Protein AF-A0A2U3LKD4-F1 (afdb_monomer)

pLDDT: mean 83.65, std 10.06, range [59.88, 95.81]

Solvent-accessible surface area (backbone atoms only — not comparable to full-atom values): 4667 Å² total; per-residue (Å²): 138,90,87,87,84,84,75,91,72,59,69,67,57,56,50,52,45,42,54,52,10,57,76,70,75,43,52,52,66,59,42,50,53,48,55,53,47,54,56,54,51,51,52,52,54,52,48,53,55,52,50,48,55,48,55,72,72,40,76,79,80,80,69,59,64,68,56,60,56,46,54,64,54,76,75,107

Sequence (76 aa):
MSQLTVRNIPPEIVRALRVRAARNGRSAESEHRLILAQVLESEAADFWVRADARRAQSRKQRSDSAALQREMRDER

Radius of gyration: 24.06 Å; Cα contacts (8 Å, |Δi|>4): 17; chains: 1; bounding box: 64×35×44 Å

Secondary structure (DSSP, 8-state):
-------S--HHHHHHHHHHHHHTT--HHHHHHHHHHHHHHHHHHHHHHHHHHHHHHS------HHHHHHHHHHT-

Nearest PDB structures (foldseek):
  2bsq-assembly1_F  TM=9.808E-01  e=7.024E-02  Neisseria gonorrhoeae
  2bsq-assembly1_E  TM=6.697E-01  e=1.118E-01  Neisseria gonorrhoeae

Foldseek 3Di:
DDDDDDPDDDVVVVVVLCVVQVVVVHDSVVSVVVVVVVVVVVVVVVVVVVVVVVVVVDDPPPPPVVVVVVVVVVVD

Mean predicted aligned error: 12.19 Å

Structure (mmCIF, N/CA/C/O backbone):
data_AF-A0A2U3LKD4-F1
#
_entry.id   AF-A0A2U3LKD4-F1
#
loop_
_atom_site.group_PDB
_atom_site.id
_atom_site.type_symbol
_atom_site.label_atom_id
_atom_site.label_alt_id
_atom_site.label_comp_id
_atom_site.label_asym_id
_atom_site.label_entity_id
_atom_site.label_seq_id
_atom_site.pdbx_PDB_ins_code
_atom_site.Cartn_x
_atom_site.Cartn_y
_atom_site.Cartn_z
_atom_site.occupancy
_atom_site.B_iso_or_equiv
_atom_site.auth_seq_id
_atom_site.auth_comp_id
_atom_site.auth_asym_id
_atom_site.auth_atom_id
_atom_site.pdbx_PDB_model_num
ATOM 1 N N . MET A 1 1 ? 2.202 -16.427 7.364 1.00 61.84 1 MET A N 1
ATOM 2 C CA . MET A 1 1 ? 1.452 -15.154 7.423 1.00 61.84 1 MET A CA 1
ATOM 3 C C . MET A 1 1 ? 2.439 -14.042 7.712 1.00 61.84 1 MET A C 1
ATOM 5 O O . MET A 1 1 ? 3.210 -14.181 8.651 1.00 61.84 1 MET A O 1
ATOM 9 N N . SER A 1 2 ? 2.468 -12.997 6.890 1.00 82.44 2 SER A N 1
ATOM 10 C CA . SER A 1 2 ? 3.334 -11.831 7.086 1.00 82.44 2 SER A CA 1
ATOM 11 C C . SER A 1 2 ? 2.531 -10.688 7.705 1.00 82.44 2 SER A C 1
ATOM 13 O O . SER A 1 2 ? 1.440 -10.371 7.234 1.00 82.44 2 SER A O 1
ATOM 15 N N . GLN A 1 3 ? 3.069 -10.070 8.753 1.00 85.31 3 GLN A N 1
ATOM 16 C CA . GLN A 1 3 ? 2.483 -8.905 9.410 1.00 85.31 3 GLN A CA 1
ATOM 17 C C . GLN A 1 3 ? 3.391 -7.696 9.177 1.00 85.31 3 GLN A C 1
ATOM 19 O O . GLN A 1 3 ? 4.599 -7.781 9.385 1.00 85.31 3 GLN A O 1
ATOM 24 N N . LEU A 1 4 ? 2.807 -6.576 8.750 1.00 85.50 4 LEU A N 1
ATOM 25 C CA . LEU A 1 4 ? 3.513 -5.320 8.518 1.00 85.50 4 LEU A CA 1
ATOM 26 C C . LEU A 1 4 ? 3.022 -4.278 9.525 1.00 85.50 4 LEU A C 1
ATOM 28 O O . LEU A 1 4 ? 1.839 -3.946 9.551 1.00 85.50 4 LEU A O 1
ATOM 32 N N . THR A 1 5 ? 3.934 -3.767 10.349 1.00 89.44 5 THR A N 1
ATOM 33 C CA . THR A 1 5 ? 3.633 -2.738 11.351 1.00 89.44 5 THR A CA 1
ATOM 34 C C . THR A 1 5 ? 4.360 -1.459 10.974 1.00 89.44 5 THR A C 1
ATOM 36 O O . THR A 1 5 ? 5.588 -1.414 10.990 1.00 89.44 5 THR A O 1
ATOM 39 N N . VAL A 1 6 ? 3.606 -0.407 10.669 1.00 85.88 6 VAL A N 1
ATOM 40 C CA . VAL A 1 6 ? 4.161 0.918 10.373 1.00 85.88 6 VAL A CA 1
ATOM 41 C C . VAL A 1 6 ? 4.034 1.779 11.624 1.00 85.88 6 VAL A C 1
ATOM 43 O O . VAL A 1 6 ? 2.941 1.948 12.163 1.00 85.88 6 VAL A O 1
ATOM 46 N N . ARG A 1 7 ? 5.164 2.284 12.123 1.00 93.25 7 ARG A N 1
ATOM 47 C CA . ARG A 1 7 ? 5.226 3.102 13.341 1.00 93.25 7 ARG A CA 1
ATOM 48 C C . ARG A 1 7 ? 5.310 4.585 12.992 1.00 93.25 7 ARG A C 1
ATOM 50 O O . ARG A 1 7 ? 5.749 4.939 11.904 1.00 93.25 7 ARG A O 1
ATOM 57 N N . ASN A 1 8 ? 4.935 5.426 13.955 1.00 92.38 8 ASN A N 1
ATOM 58 C CA . ASN A 1 8 ? 5.061 6.883 13.879 1.00 92.38 8 ASN A CA 1
ATOM 59 C C . ASN A 1 8 ? 4.349 7.515 12.666 1.00 92.38 8 ASN A C 1
ATOM 61 O O . ASN A 1 8 ? 4.902 8.373 11.983 1.00 92.38 8 ASN A O 1
ATOM 65 N N . ILE A 1 9 ? 3.124 7.066 12.381 1.00 90.44 9 ILE A N 1
ATOM 66 C CA . ILE A 1 9 ? 2.318 7.639 11.301 1.00 90.44 9 ILE A CA 1
ATOM 67 C C . ILE A 1 9 ? 1.681 8.949 11.785 1.00 90.44 9 ILE A C 1
ATOM 69 O O . ILE A 1 9 ? 1.026 8.944 12.833 1.00 90.44 9 ILE A O 1
ATOM 73 N N . PRO A 1 10 ? 1.793 10.041 11.012 1.00 95.62 10 PRO A N 1
ATOM 74 C CA . PRO A 1 10 ? 1.091 11.278 11.308 1.00 95.62 10 PRO A CA 1
ATOM 75 C C . PRO A 1 10 ? -0.437 11.084 11.405 1.00 95.62 10 PRO A C 1
ATOM 77 O O . PRO A 1 10 ? -1.035 10.356 10.598 1.00 95.62 10 PRO A O 1
ATOM 80 N N . PRO A 1 11 ? -1.112 11.725 12.375 1.00 93.19 11 PRO A N 1
ATOM 81 C CA . PRO A 1 11 ?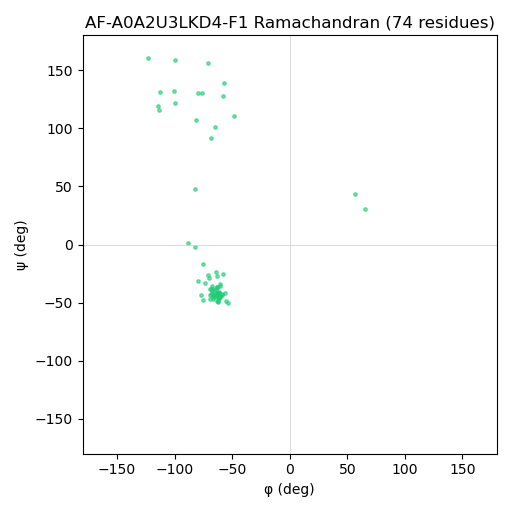 -2.535 11.503 12.637 1.00 93.19 11 PRO A CA 1
ATOM 82 C C . PRO A 1 11 ? -3.442 11.914 11.466 1.00 93.19 11 PRO A C 1
ATOM 84 O O . PRO A 1 11 ? -4.533 11.366 11.299 1.00 93.19 11 PRO A O 1
ATOM 87 N N . GLU A 1 12 ? -3.018 12.860 10.633 1.00 95.81 12 GLU A N 1
ATOM 88 C CA . GLU A 1 12 ? -3.701 13.250 9.400 1.00 95.81 12 GLU A CA 1
ATOM 89 C C . GLU A 1 12 ? -3.773 12.116 8.374 1.00 95.81 12 GLU A C 1
ATOM 91 O O . GLU A 1 12 ? -4.826 11.932 7.763 1.00 95.81 12 GLU A O 1
ATOM 96 N N . ILE A 1 13 ? -2.726 11.293 8.252 1.00 92.88 13 ILE A N 1
ATOM 97 C CA . ILE A 1 13 ? -2.711 10.152 7.329 1.00 92.88 13 ILE A CA 1
ATOM 98 C C . ILE A 1 13 ? -3.688 9.083 7.816 1.00 92.88 13 ILE A C 1
ATOM 100 O O . ILE A 1 13 ? -4.481 8.558 7.035 1.00 92.88 13 ILE A O 1
ATOM 104 N N . VAL A 1 14 ? -3.699 8.803 9.123 1.00 91.94 14 VAL A N 1
ATOM 105 C CA . VAL A 1 14 ? -4.637 7.839 9.721 1.00 91.94 14 VAL A CA 1
ATOM 106 C C . VAL A 1 14 ? -6.087 8.293 9.522 1.00 91.94 14 VAL A C 1
ATOM 108 O O . VAL A 1 14 ? -6.955 7.481 9.189 1.00 91.94 14 VAL A O 1
ATOM 111 N N . ARG A 1 15 ? -6.361 9.596 9.677 1.00 94.81 15 ARG A N 1
ATOM 112 C CA . ARG A 1 15 ? -7.684 10.179 9.407 1.00 94.81 15 ARG A CA 1
ATOM 113 C C . ARG A 1 15 ? -8.074 10.049 7.937 1.00 94.81 15 ARG A C 1
ATOM 115 O O . ARG A 1 15 ? -9.171 9.571 7.655 1.00 94.81 15 ARG A O 1
ATOM 122 N N . ALA A 1 16 ? -7.184 10.413 7.016 1.00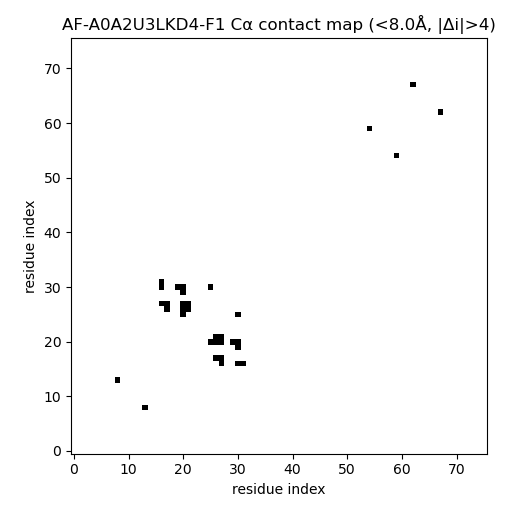 94.69 16 ALA A N 1
ATOM 123 C CA . ALA A 1 16 ? -7.430 10.291 5.582 1.00 94.69 16 ALA A CA 1
ATOM 124 C C . ALA A 1 16 ? -7.711 8.835 5.172 1.00 94.69 16 ALA A C 1
ATOM 126 O O . ALA A 1 16 ? -8.669 8.576 4.440 1.00 94.69 16 ALA A O 1
ATOM 127 N N . LEU A 1 17 ? -6.943 7.878 5.708 1.00 93.00 17 LEU A N 1
ATOM 128 C CA . LEU A 1 17 ? -7.139 6.450 5.461 1.00 93.00 17 LEU A CA 1
ATOM 129 C C . LEU A 1 17 ? -8.508 5.972 5.961 1.00 93.00 17 LEU A C 1
ATOM 131 O O .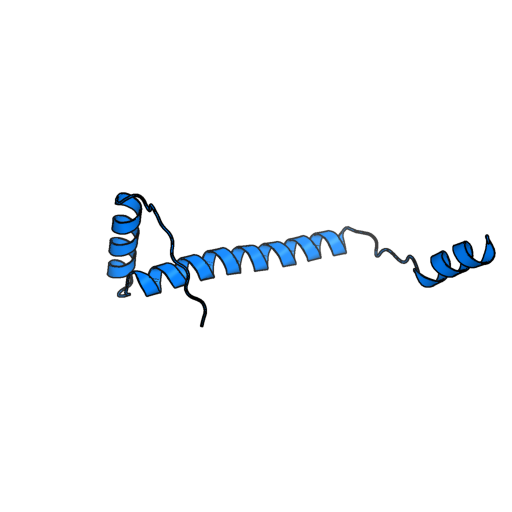 LEU A 1 17 ? -9.218 5.288 5.230 1.00 93.00 17 LEU A O 1
ATOM 135 N N . ARG A 1 18 ? -8.915 6.363 7.177 1.00 93.00 18 ARG A N 1
ATOM 136 C CA . ARG A 1 18 ? -10.236 6.012 7.731 1.00 93.00 18 ARG A CA 1
ATOM 137 C C . ARG A 1 18 ? -11.384 6.583 6.905 1.00 93.00 18 ARG A C 1
ATOM 139 O O . ARG A 1 18 ? -12.340 5.864 6.635 1.00 93.00 18 ARG A O 1
ATOM 146 N N . VAL A 1 19 ? -11.291 7.846 6.489 1.00 95.25 19 VAL A N 1
ATOM 147 C CA . VAL A 1 19 ? -12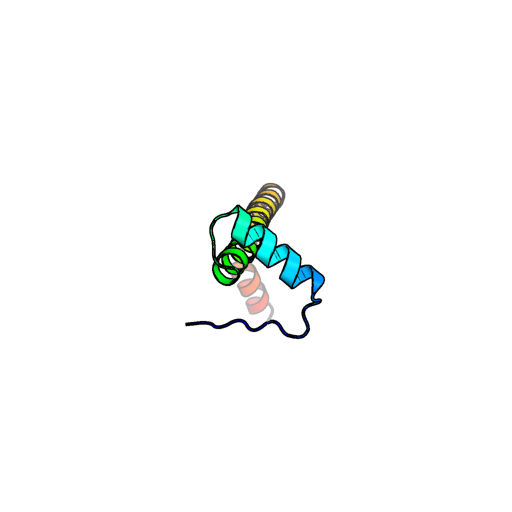.311 8.482 5.639 1.00 95.25 19 VAL A CA 1
ATOM 148 C C . VAL A 1 19 ? -12.422 7.756 4.300 1.00 95.25 19 VAL A C 1
ATOM 150 O O . VAL A 1 19 ? -13.528 7.465 3.848 1.00 95.25 19 VAL A O 1
ATOM 153 N N . ARG A 1 20 ? -11.288 7.420 3.678 1.00 94.31 20 ARG A N 1
ATOM 154 C 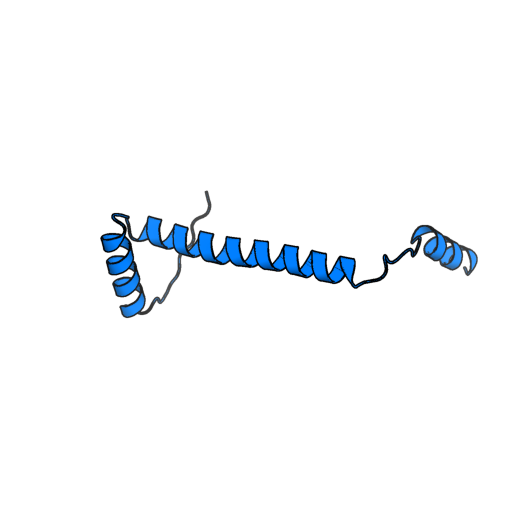CA . ARG A 1 20 ? -11.256 6.667 2.420 1.00 94.31 20 ARG A CA 1
ATOM 155 C C . ARG A 1 20 ? -11.851 5.265 2.579 1.00 94.31 20 ARG A C 1
ATOM 157 O O . ARG A 1 20 ? -12.691 4.874 1.777 1.00 94.31 20 ARG A O 1
ATOM 164 N N . ALA A 1 21 ? -11.491 4.557 3.646 1.00 94.19 21 ALA A N 1
ATOM 165 C CA . ALA A 1 21 ? -12.027 3.234 3.950 1.00 94.19 21 ALA A CA 1
ATOM 166 C C . ALA A 1 21 ? -13.552 3.264 4.158 1.00 94.19 21 ALA A C 1
ATOM 168 O O . ALA A 1 21 ? -14.267 2.455 3.571 1.00 94.19 21 ALA A O 1
ATOM 169 N N . ALA A 1 22 ? -14.062 4.251 4.907 1.00 94.00 22 ALA A N 1
ATOM 170 C CA . ALA A 1 22 ? -15.497 4.437 5.123 1.00 94.00 22 ALA A CA 1
ATOM 171 C C . ALA A 1 22 ? -16.253 4.714 3.813 1.00 94.00 22 ALA A C 1
ATOM 173 O O . ALA A 1 22 ? -17.307 4.130 3.582 1.00 94.00 22 ALA A O 1
ATOM 174 N N . ARG A 1 23 ? -15.690 5.547 2.925 1.00 94.06 23 ARG A N 1
ATOM 175 C CA . ARG A 1 23 ? -16.261 5.813 1.591 1.00 94.06 23 ARG A CA 1
ATOM 176 C C . ARG A 1 23 ? -16.355 4.556 0.727 1.00 94.06 23 ARG A C 1
ATOM 178 O O . ARG A 1 23 ? -17.314 4.408 -0.017 1.00 94.06 23 ARG A O 1
ATOM 185 N N . ASN A 1 24 ? -15.385 3.655 0.853 1.00 91.75 24 ASN A N 1
ATOM 186 C CA . ASN A 1 24 ? -15.338 2.399 0.106 1.00 91.75 24 ASN A CA 1
ATOM 187 C C . ASN A 1 24 ? -16.078 1.242 0.805 1.00 91.75 24 ASN A C 1
ATOM 189 O O . ASN A 1 24 ? -16.051 0.123 0.296 1.00 91.75 24 ASN A O 1
ATOM 193 N N . GLY A 1 25 ? -16.699 1.474 1.971 1.00 93.81 25 GLY A N 1
ATOM 194 C CA . GLY A 1 25 ? -17.383 0.433 2.748 1.00 93.81 25 GLY A CA 1
ATOM 195 C C . GLY A 1 25 ? -16.443 -0.654 3.288 1.00 93.81 25 GLY A C 1
ATOM 196 O O . GLY A 1 25 ? -16.837 -1.812 3.400 1.00 93.81 25 GLY A O 1
ATOM 197 N N . ARG A 1 26 ? -15.181 -0.311 3.575 1.00 92.81 26 ARG A N 1
ATOM 198 C CA . ARG A 1 26 ? -14.120 -1.249 3.983 1.00 92.81 26 ARG A CA 1
ATOM 199 C C . ARG A 1 26 ? -13.522 -0.868 5.333 1.00 92.81 26 ARG A C 1
ATOM 201 O O . ARG A 1 26 ? -13.618 0.272 5.782 1.00 92.81 26 ARG A O 1
ATOM 208 N N . SER A 1 27 ? -12.863 -1.828 5.982 1.00 92.06 27 SER A N 1
ATOM 209 C CA . SER A 1 27 ? -12.046 -1.536 7.161 1.00 92.06 27 SER A CA 1
ATOM 210 C C . SER A 1 27 ? -10.783 -0.766 6.758 1.00 92.06 27 SER A C 1
ATOM 212 O O . SER A 1 27 ? -10.310 -0.859 5.621 1.00 92.06 27 SER A O 1
ATOM 214 N N . ALA A 1 28 ? -10.205 -0.020 7.702 1.00 88.06 28 ALA A N 1
ATOM 215 C CA . ALA A 1 28 ? -8.962 0.713 7.460 1.00 88.06 28 ALA A CA 1
ATOM 216 C C . ALA A 1 28 ? -7.802 -0.223 7.075 1.00 88.06 28 ALA A C 1
ATOM 218 O O . ALA A 1 28 ? -6.976 0.143 6.248 1.00 88.06 28 ALA A O 1
ATOM 219 N N . GLU A 1 29 ? -7.770 -1.438 7.630 1.00 89.75 29 GLU A N 1
ATOM 220 C CA . GLU A 1 29 ? -6.788 -2.472 7.292 1.00 89.75 29 GLU A CA 1
ATOM 221 C C . GLU A 1 29 ? -6.967 -2.978 5.855 1.00 89.75 29 GLU A C 1
ATOM 223 O O . GLU A 1 29 ? -6.000 -3.063 5.100 1.00 89.75 29 GLU A O 1
ATOM 228 N N . SER A 1 30 ? -8.201 -3.278 5.442 1.00 89.62 30 SER A N 1
ATOM 229 C CA . SER A 1 30 ? -8.487 -3.715 4.073 1.00 89.62 30 SER A CA 1
ATOM 230 C C . SER A 1 30 ? -8.136 -2.636 3.048 1.00 89.62 30 SER A C 1
ATOM 232 O O . SER A 1 30 ? -7.540 -2.946 2.019 1.00 89.62 30 SER A O 1
ATOM 234 N N . GLU A 1 31 ? -8.455 -1.372 3.338 1.00 92.88 31 GLU A N 1
ATOM 235 C CA . GLU A 1 31 ? -8.080 -0.241 2.483 1.00 92.88 31 GLU A CA 1
ATOM 236 C C . GLU A 1 31 ? -6.554 -0.080 2.409 1.00 92.88 31 GLU A C 1
ATOM 238 O O . GLU A 1 31 ? -6.006 0.091 1.322 1.00 92.88 31 GLU A O 1
ATOM 243 N N . HIS A 1 32 ? -5.853 -0.216 3.541 1.00 91.19 32 HIS A N 1
ATOM 244 C CA . HIS A 1 32 ? -4.388 -0.216 3.589 1.00 91.19 32 HIS A CA 1
ATOM 245 C C . HIS A 1 32 ? -3.792 -1.283 2.660 1.00 91.19 32 HIS A C 1
ATOM 247 O O . HIS A 1 32 ? -2.882 -0.981 1.884 1.00 91.19 32 HIS A O 1
ATOM 253 N N . ARG A 1 33 ? -4.300 -2.521 2.729 1.00 90.69 33 ARG A N 1
ATOM 254 C CA . ARG A 1 33 ? -3.795 -3.633 1.912 1.00 90.69 33 ARG A CA 1
ATOM 255 C C . ARG A 1 33 ? -3.996 -3.376 0.427 1.00 90.69 33 ARG A C 1
ATOM 257 O O . ARG A 1 33 ? -3.104 -3.659 -0.361 1.00 90.69 33 ARG A O 1
ATOM 264 N N . LEU A 1 34 ? -5.145 -2.823 0.055 1.00 91.44 34 LEU A N 1
ATOM 265 C CA . LEU A 1 34 ? -5.453 -2.495 -1.333 1.00 91.44 34 LEU A CA 1
ATOM 266 C C . LEU A 1 34 ? -4.575 -1.390 -1.891 1.00 91.44 34 LEU A C 1
ATOM 268 O O . LEU A 1 34 ? -4.106 -1.519 -3.013 1.00 91.44 34 LEU A O 1
ATOM 272 N N . ILE A 1 35 ? -4.332 -0.331 -1.120 1.00 91.50 35 ILE A N 1
ATOM 273 C CA . ILE A 1 35 ? -3.422 0.737 -1.543 1.00 91.50 35 ILE A CA 1
ATOM 274 C C . ILE A 1 35 ? -2.022 0.159 -1.768 1.00 91.50 35 ILE A C 1
ATOM 276 O O . ILE A 1 35 ? -1.403 0.443 -2.788 1.00 91.50 35 ILE A O 1
ATOM 280 N N . LEU A 1 36 ? -1.547 -0.688 -0.849 1.00 89.88 36 LEU A N 1
ATOM 281 C CA . LEU A 1 36 ? -0.249 -1.344 -0.990 1.00 89.88 36 LEU A CA 1
ATOM 282 C C . LEU A 1 36 ? -0.200 -2.232 -2.245 1.00 89.88 36 LEU A C 1
ATOM 284 O O . LEU A 1 36 ? 0.756 -2.147 -3.008 1.00 89.88 36 LEU A O 1
ATOM 288 N N . ALA A 1 37 ? -1.236 -3.039 -2.484 1.00 89.50 37 ALA A N 1
ATOM 289 C CA . ALA A 1 37 ? -1.324 -3.895 -3.664 1.00 89.50 37 ALA A CA 1
ATOM 290 C C . ALA A 1 37 ? -1.349 -3.079 -4.965 1.00 89.50 37 ALA A C 1
ATOM 292 O O . ALA A 1 37 ? -0.551 -3.339 -5.855 1.00 89.50 37 ALA A O 1
ATOM 293 N N . GLN A 1 38 ? -2.192 -2.045 -5.048 1.00 89.06 38 GLN A N 1
ATOM 294 C CA . GLN A 1 38 ? -2.317 -1.192 -6.235 1.00 89.06 38 GLN A CA 1
ATOM 295 C C . GLN A 1 38 ? -1.001 -0.508 -6.609 1.00 89.06 38 GLN A C 1
ATOM 297 O O . GLN A 1 38 ? -0.641 -0.459 -7.784 1.00 89.06 38 GLN A O 1
ATOM 302 N N . VAL A 1 39 ? -0.279 0.019 -5.617 1.00 89.00 39 VAL A N 1
ATOM 303 C CA . VAL A 1 39 ? 1.002 0.696 -5.858 1.00 89.00 39 VAL A CA 1
ATOM 304 C C . VAL A 1 39 ? 2.054 -0.301 -6.349 1.00 89.00 39 VAL A C 1
ATOM 306 O O . VAL A 1 39 ? 2.748 -0.020 -7.322 1.00 89.00 39 VAL A O 1
ATOM 309 N N . LEU A 1 40 ? 2.135 -1.480 -5.727 1.00 85.81 40 LEU A N 1
ATOM 310 C CA . LEU A 1 40 ? 3.134 -2.492 -6.082 1.00 85.81 40 LEU A CA 1
ATOM 311 C C . LEU A 1 40 ? 2.828 -3.208 -7.409 1.00 85.81 40 LEU A C 1
ATOM 313 O O . LEU A 1 40 ? 3.755 -3.561 -8.137 1.00 85.81 40 LEU A O 1
ATOM 317 N N . GLU A 1 41 ? 1.555 -3.406 -7.758 1.00 80.00 41 GLU A N 1
ATOM 318 C CA . GLU A 1 41 ? 1.155 -3.980 -9.051 1.00 80.00 41 GLU A CA 1
ATOM 319 C C . GLU A 1 41 ? 1.466 -3.037 -10.216 1.00 80.00 41 GLU A C 1
ATOM 321 O O . GLU A 1 41 ? 1.990 -3.480 -11.241 1.00 80.00 41 GLU A O 1
ATOM 326 N N . SER A 1 42 ? 1.198 -1.736 -10.053 1.00 66.75 42 SER A N 1
ATOM 327 C CA . SER A 1 42 ? 1.509 -0.735 -11.080 1.00 66.75 42 SER A CA 1
ATOM 328 C C . SER A 1 42 ? 3.010 -0.675 -11.364 1.00 66.75 42 SER A C 1
ATOM 330 O O . SER A 1 42 ? 3.420 -0.633 -12.522 1.00 66.75 42 SER A O 1
ATOM 332 N 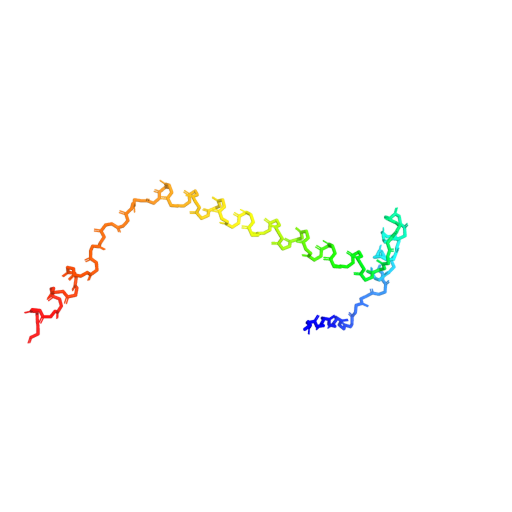N . GLU A 1 43 ? 3.845 -0.732 -10.324 1.00 63.09 43 GLU A N 1
ATOM 333 C CA . GLU A 1 43 ? 5.299 -0.662 -10.482 1.00 63.09 43 GLU A CA 1
ATOM 334 C C . GLU A 1 43 ? 5.869 -1.906 -11.183 1.00 63.09 43 GLU A C 1
ATOM 336 O O . GLU A 1 43 ? 6.756 -1.805 -12.036 1.00 63.09 43 GLU A O 1
ATOM 341 N N . ALA A 1 44 ? 5.327 -3.090 -10.878 1.00 61.94 44 ALA A N 1
ATOM 342 C CA . ALA A 1 44 ? 5.732 -4.334 -11.523 1.00 61.94 44 ALA A CA 1
ATOM 343 C C . ALA A 1 44 ? 5.362 -4.353 -13.015 1.00 61.94 44 ALA A C 1
ATOM 345 O O . ALA A 1 44 ? 6.182 -4.752 -13.847 1.00 61.94 44 ALA A O 1
ATOM 346 N N . ALA A 1 45 ? 4.154 -3.901 -13.367 1.00 64.44 45 ALA A N 1
ATOM 347 C CA . ALA A 1 45 ? 3.726 -3.799 -14.760 1.00 64.44 45 ALA A CA 1
ATOM 348 C C . ALA A 1 45 ? 4.620 -2.825 -15.549 1.00 64.44 45 ALA A C 1
ATOM 350 O O . ALA A 1 45 ? 5.135 -3.179 -16.615 1.00 64.44 45 ALA A O 1
ATOM 351 N N . ASP A 1 46 ? 4.897 -1.647 -14.984 1.00 72.94 46 ASP A N 1
ATOM 352 C CA . ASP A 1 46 ? 5.760 -0.636 -15.601 1.00 72.94 46 ASP A CA 1
ATOM 353 C C . ASP A 1 46 ? 7.205 -1.122 -15.773 1.00 72.94 46 ASP A C 1
ATOM 355 O O . ASP A 1 46 ? 7.857 -0.826 -16.783 1.00 72.94 46 ASP A O 1
ATOM 359 N N . PHE A 1 47 ? 7.719 -1.896 -14.814 1.00 76.81 47 PHE A N 1
ATOM 360 C CA . PHE A 1 47 ? 9.051 -2.483 -14.897 1.00 76.81 47 PHE A CA 1
ATOM 361 C C . PHE A 1 47 ? 9.175 -3.453 -16.074 1.00 76.81 47 PHE A C 1
ATOM 363 O O . PHE A 1 47 ? 10.120 -3.334 -16.860 1.00 76.81 47 PHE A O 1
ATOM 370 N N . TRP A 1 48 ? 8.237 -4.394 -16.229 1.00 77.62 48 TRP A N 1
ATOM 371 C CA . TRP A 1 48 ? 8.309 -5.393 -17.298 1.00 77.62 48 TRP A CA 1
ATOM 372 C C . TRP A 1 48 ? 8.135 -4.775 -18.679 1.00 77.62 48 TRP A C 1
ATOM 374 O O . TRP A 1 48 ? 8.892 -5.122 -19.586 1.00 77.62 48 TRP A O 1
ATOM 384 N N . VAL A 1 49 ? 7.224 -3.810 -18.820 1.00 81.38 49 VAL A N 1
ATOM 385 C CA . VAL A 1 49 ? 7.039 -3.048 -20.064 1.00 81.38 49 VAL A CA 1
ATOM 386 C C . VAL A 1 49 ? 8.318 -2.287 -20.426 1.00 81.38 49 VAL A C 1
ATOM 388 O O . VAL A 1 49 ? 8.791 -2.359 -21.561 1.00 81.38 49 VAL A O 1
ATOM 391 N N . ARG A 1 50 ? 8.953 -1.613 -19.458 1.00 81.69 50 ARG A N 1
ATOM 392 C CA . ARG A 1 50 ? 10.241 -0.933 -19.680 1.00 81.69 50 ARG A CA 1
ATOM 393 C C . ARG A 1 50 ? 11.378 -1.899 -19.992 1.00 81.69 50 ARG A C 1
ATOM 395 O O . ARG A 1 50 ? 12.235 -1.585 -20.819 1.00 81.69 50 ARG A O 1
ATOM 402 N N . ALA A 1 51 ? 11.419 -3.052 -19.332 1.00 83.44 51 ALA A N 1
ATOM 403 C CA . ALA A 1 51 ? 12.408 -4.086 -19.603 1.00 83.44 51 ALA A CA 1
ATOM 404 C C . ALA A 1 51 ? 12.249 -4.633 -21.026 1.00 83.44 51 ALA A C 1
ATOM 406 O O . ALA A 1 51 ? 13.249 -4.808 -21.718 1.00 83.44 51 ALA A O 1
ATOM 407 N N . ASP A 1 52 ? 11.016 -4.850 -21.481 1.00 84.62 52 ASP A N 1
ATOM 408 C CA . 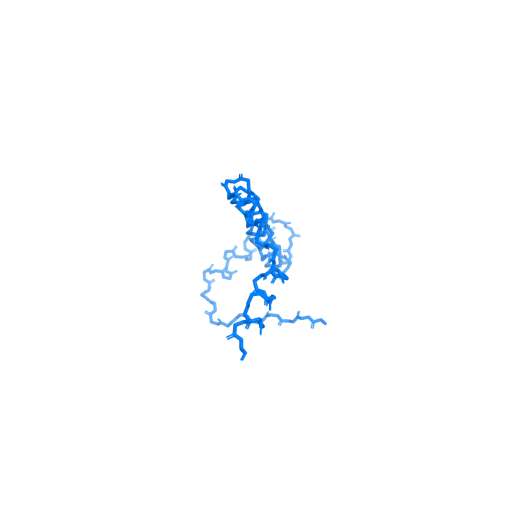ASP A 1 52 ? 10.732 -5.309 -22.837 1.00 84.62 52 ASP A CA 1
ATOM 409 C C . ASP A 1 52 ? 11.117 -4.266 -23.891 1.00 84.62 52 ASP A C 1
ATOM 411 O O . ASP A 1 52 ? 11.863 -4.576 -24.819 1.00 84.62 52 ASP A O 1
ATOM 415 N N . ALA A 1 53 ? 10.765 -2.994 -23.669 1.00 85.69 53 ALA A N 1
ATOM 416 C CA . ALA A 1 53 ? 11.206 -1.889 -24.519 1.00 85.69 53 ALA A CA 1
ATOM 417 C C . ALA A 1 53 ? 12.742 -1.813 -24.624 1.00 85.69 53 ALA A C 1
ATOM 419 O O . ALA A 1 53 ? 13.288 -1.635 -25.715 1.00 85.69 53 ALA A O 1
ATOM 420 N N . ARG A 1 54 ? 13.464 -2.017 -23.510 1.00 84.94 54 ARG A N 1
ATOM 421 C CA . ARG A 1 54 ? 14.934 -2.101 -23.525 1.00 84.94 54 ARG A CA 1
ATOM 422 C C . ARG A 1 54 ? 15.451 -3.327 -24.275 1.00 84.94 54 ARG A C 1
ATOM 424 O O . ARG A 1 54 ? 16.459 -3.205 -24.962 1.00 84.94 54 ARG A O 1
ATOM 431 N N . ARG A 1 55 ? 14.805 -4.493 -24.168 1.00 82.50 55 ARG A N 1
ATOM 432 C CA . ARG A 1 55 ? 15.196 -5.701 -24.923 1.00 82.50 55 ARG A CA 1
ATOM 433 C C . ARG A 1 55 ? 14.960 -5.546 -26.421 1.00 82.50 55 ARG A C 1
ATOM 435 O O . ARG A 1 55 ? 15.759 -6.057 -27.193 1.00 82.50 55 ARG A O 1
ATOM 442 N N . ALA A 1 56 ? 13.897 -4.850 -26.817 1.00 83.00 56 ALA A N 1
ATOM 443 C CA . ALA A 1 56 ? 13.599 -4.568 -28.216 1.00 83.00 56 ALA A CA 1
ATOM 444 C C . ALA A 1 56 ? 14.606 -3.581 -28.834 1.00 83.00 56 ALA A C 1
ATOM 446 O O . ALA A 1 56 ? 15.002 -3.746 -29.985 1.00 83.00 56 ALA A O 1
ATOM 447 N N . GLN A 1 57 ? 15.041 -2.571 -28.069 1.00 82.81 57 GLN A N 1
ATOM 448 C CA . GLN A 1 57 ? 16.035 -1.585 -28.517 1.00 82.81 57 GLN A CA 1
ATOM 449 C C . GLN A 1 57 ? 17.477 -2.098 -28.431 1.00 82.81 57 GLN A C 1
ATOM 451 O O . GLN A 1 57 ? 18.328 -1.707 -29.230 1.00 82.81 57 GLN A O 1
ATOM 456 N N . SER A 1 58 ? 17.773 -2.968 -27.465 1.00 78.81 58 SER A N 1
ATOM 457 C CA . SER A 1 58 ? 19.093 -3.571 -27.325 1.00 78.81 58 SER A CA 1
ATOM 458 C C . SER A 1 58 ? 19.288 -4.666 -28.370 1.00 78.81 58 SER A C 1
ATOM 460 O O . SER A 1 58 ? 18.465 -5.571 -28.513 1.00 78.81 58 SER A O 1
ATOM 462 N N . ARG A 1 59 ? 20.411 -4.635 -29.098 1.00 68.31 59 ARG A N 1
ATOM 463 C CA . ARG A 1 59 ? 20.804 -5.777 -29.933 1.00 68.31 59 ARG A CA 1
ATOM 464 C C . ARG A 1 59 ? 20.936 -7.000 -29.032 1.00 68.31 59 ARG A C 1
ATOM 466 O O . ARG A 1 59 ? 21.662 -6.955 -28.043 1.00 68.31 59 ARG A O 1
ATOM 473 N N . LYS A 1 60 ? 20.264 -8.100 -29.395 1.00 66.38 60 LYS A N 1
ATOM 474 C CA . LYS A 1 60 ? 20.392 -9.395 -28.712 1.00 66.38 60 LYS A CA 1
ATOM 475 C C . LYS A 1 60 ? 21.883 -9.695 -28.564 1.00 66.38 60 LYS A C 1
ATOM 477 O O . LYS A 1 60 ? 22.563 -9.904 -29.569 1.00 66.38 60 LYS A O 1
ATOM 482 N N . GLN A 1 61 ? 22.391 -9.655 -27.335 1.00 63.41 61 GLN A N 1
ATOM 483 C CA . GLN A 1 61 ? 23.797 -9.902 -27.054 1.00 63.41 61 GLN A CA 1
ATOM 484 C C . GLN A 1 61 ? 24.050 -11.387 -27.338 1.00 63.41 61 GLN A C 1
ATOM 486 O O . GLN A 1 61 ? 23.794 -12.256 -26.513 1.00 63.41 61 GLN A O 1
ATOM 491 N N . ARG A 1 62 ? 24.450 -11.693 -28.575 1.00 59.88 62 ARG A N 1
ATOM 492 C CA . ARG A 1 62 ? 24.865 -13.026 -29.024 1.00 59.88 62 ARG A CA 1
ATOM 493 C C . ARG A 1 62 ? 26.328 -13.252 -28.644 1.00 59.88 62 ARG A C 1
ATOM 495 O O . ARG A 1 62 ? 27.132 -13.625 -29.486 1.00 59.88 62 ARG A O 1
ATOM 502 N N . SER A 1 63 ? 26.704 -12.962 -27.405 1.00 62.81 63 SER A N 1
ATOM 503 C CA . SER A 1 63 ? 27.957 -13.500 -26.890 1.00 62.81 63 SER A CA 1
ATOM 504 C C . SER A 1 63 ? 27.650 -14.921 -26.442 1.00 62.81 63 SER A C 1
ATOM 506 O O . SER A 1 63 ? 26.956 -15.110 -25.442 1.00 62.81 63 SER A O 1
ATOM 508 N N . ASP A 1 64 ? 28.112 -15.913 -27.200 1.00 74.38 64 ASP A N 1
ATOM 509 C CA . ASP A 1 64 ? 28.199 -17.267 -26.671 1.00 74.38 64 ASP A CA 1
ATOM 510 C C . ASP A 1 64 ? 29.230 -17.233 -25.539 1.00 74.38 64 ASP A C 1
ATOM 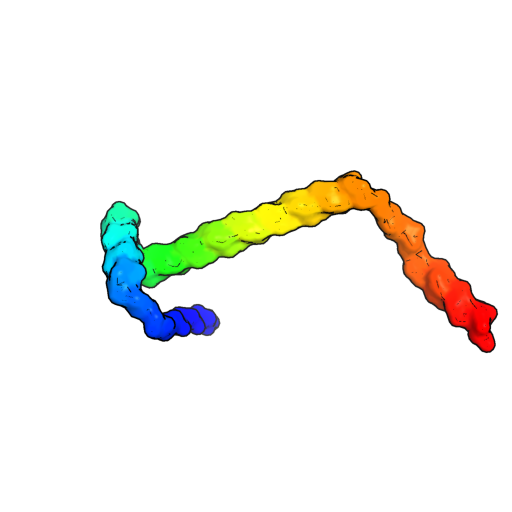512 O O . ASP A 1 64 ? 30.437 -17.164 -25.771 1.00 74.38 64 ASP A O 1
ATOM 516 N N . SER A 1 65 ? 28.752 -17.207 -24.297 1.00 74.69 65 SER A N 1
ATOM 517 C CA . SER A 1 65 ? 29.608 -17.199 -23.112 1.00 74.69 65 SER A CA 1
ATOM 518 C C . SER A 1 65 ? 30.537 -18.413 -23.083 1.00 74.69 65 SER A C 1
ATOM 520 O O . SER A 1 65 ? 31.629 -18.322 -22.526 1.00 74.69 65 SER A O 1
ATOM 522 N N . ALA A 1 66 ? 30.162 -19.515 -23.741 1.00 78.75 66 ALA A N 1
ATOM 523 C CA . ALA A 1 66 ? 31.023 -20.675 -23.881 1.00 78.75 66 ALA A CA 1
ATOM 524 C C . ALA A 1 66 ? 32.211 -20.418 -24.823 1.00 78.75 66 ALA A C 1
ATOM 526 O O . ALA A 1 66 ? 33.259 -21.026 -24.636 1.00 78.75 66 ALA A O 1
ATOM 527 N N . ALA A 1 67 ? 32.096 -19.535 -25.821 1.00 77.75 67 ALA A N 1
ATOM 528 C CA . ALA A 1 67 ? 33.220 -19.168 -26.687 1.00 77.75 67 ALA A CA 1
ATOM 529 C C . ALA A 1 67 ? 34.275 -18.356 -25.917 1.00 77.75 67 ALA A C 1
ATOM 531 O O . ALA A 1 67 ? 35.445 -18.722 -25.920 1.00 77.75 67 ALA A O 1
ATOM 532 N N . LEU A 1 68 ? 33.837 -17.354 -25.147 1.00 78.12 68 LEU A N 1
ATOM 533 C CA . LEU A 1 68 ? 34.721 -16.533 -24.306 1.00 78.12 68 LEU A CA 1
ATOM 534 C C . LEU A 1 68 ? 35.418 -17.357 -23.211 1.00 78.12 68 LEU A C 1
ATOM 536 O O . LEU A 1 68 ? 36.576 -17.129 -22.879 1.00 78.12 68 LEU A O 1
ATOM 540 N N . GLN A 1 69 ? 34.722 -18.347 -22.648 1.00 81.44 69 GLN A N 1
ATOM 541 C CA . GLN A 1 69 ? 35.309 -19.266 -21.669 1.00 81.44 69 GLN A CA 1
ATOM 542 C C . GLN A 1 69 ? 36.322 -20.244 -22.278 1.00 81.44 69 GLN A C 1
ATOM 544 O O . GLN A 1 69 ? 37.190 -20.725 -21.550 1.00 81.44 69 GLN A O 1
ATOM 549 N N . ARG A 1 70 ? 36.206 -20.561 -23.575 1.00 82.25 70 ARG A N 1
ATOM 550 C CA . ARG A 1 70 ? 37.192 -21.379 -24.296 1.00 82.25 70 ARG A CA 1
ATOM 551 C C . ARG A 1 70 ? 38.446 -20.565 -24.605 1.00 82.25 70 ARG A C 1
ATOM 553 O O . ARG A 1 70 ? 39.517 -21.010 -24.226 1.00 82.25 70 ARG A O 1
ATOM 560 N N . GLU A 1 71 ? 38.306 -19.349 -25.137 1.00 83.12 71 GLU A N 1
ATOM 561 C CA . GLU A 1 71 ? 39.445 -18.435 -25.358 1.00 83.12 71 GLU A CA 1
ATOM 562 C C . GLU A 1 71 ? 40.266 -18.215 -24.079 1.00 83.12 71 GLU A C 1
ATOM 564 O O . GLU A 1 71 ? 41.465 -18.469 -24.069 1.00 83.12 71 GLU A O 1
ATOM 569 N N . MET A 1 72 ? 39.624 -17.872 -22.954 1.00 84.62 72 MET A N 1
ATOM 570 C CA . MET A 1 72 ? 40.337 -17.685 -21.677 1.00 84.62 72 MET A CA 1
ATOM 571 C C . MET A 1 72 ? 41.008 -18.957 -21.137 1.00 84.62 72 MET A C 1
ATOM 573 O O . MET A 1 72 ? 41.899 -18.869 -20.290 1.00 84.62 72 MET A O 1
ATOM 577 N N . ARG A 1 73 ? 40.527 -20.145 -21.531 1.00 80.69 73 ARG A N 1
ATOM 578 C CA . ARG A 1 73 ? 41.155 -21.417 -21.154 1.00 80.69 73 ARG A CA 1
ATOM 579 C C . ARG A 1 73 ? 42.396 -21.664 -22.001 1.00 80.69 73 ARG A C 1
ATOM 581 O O . ARG A 1 73 ? 43.396 -22.093 -21.444 1.00 80.69 73 ARG A O 1
ATOM 588 N N . ASP A 1 74 ? 42.303 -21.413 -23.300 1.00 84.19 74 ASP A N 1
ATOM 589 C CA . ASP A 1 74 ? 43.368 -21.689 -24.264 1.00 84.19 74 ASP A CA 1
ATOM 590 C C . ASP A 1 74 ? 44.520 -20.663 -24.171 1.00 84.19 74 ASP A C 1
ATOM 592 O O . ASP A 1 74 ? 45.628 -20.935 -24.624 1.00 84.19 74 ASP A O 1
ATOM 596 N N . GLU A 1 75 ? 44.287 -19.508 -23.535 1.00 81.31 75 GLU A N 1
ATOM 597 C CA . GLU A 1 75 ? 45.304 -18.495 -23.202 1.00 81.31 75 GLU A CA 1
ATOM 598 C C . GLU A 1 75 ? 46.117 -18.786 -21.916 1.00 81.31 75 GLU A C 1
ATOM 600 O O . GLU A 1 75 ? 47.007 -18.002 -21.572 1.00 81.31 75 GLU A O 1
ATOM 605 N N . ARG A 1 76 ? 45.833 -19.877 -21.186 1.00 60.44 76 ARG A N 1
ATOM 606 C CA . ARG A 1 76 ? 46.569 -20.301 -19.976 1.00 60.44 76 ARG A CA 1
ATOM 607 C C . ARG A 1 76 ? 47.513 -21.4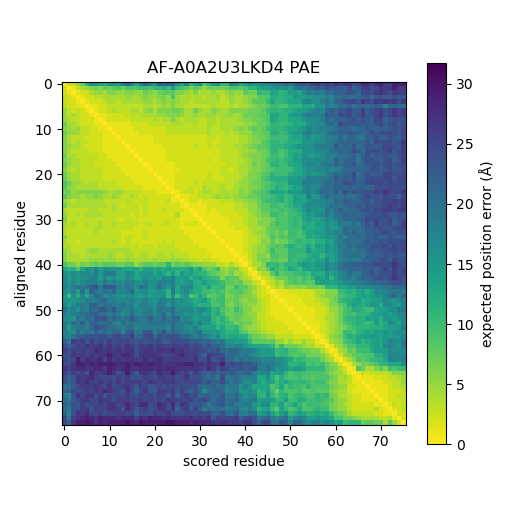67 -20.237 1.00 60.44 76 ARG A C 1
ATOM 609 O O . ARG A 1 76 ? 48.608 -21.441 -19.633 1.00 60.44 76 ARG A O 1
#